Protein AF-A0A367LV40-F1 (afdb_monomer)

Secondary structure (DSSP, 8-state):
--S-S-HHHHHHHHIIIIIHHHHHH--TGGGHHHHHHHHHHTT--HHHHHHHHHHHHHH--HHHHHHHHHHHHHHHHHTT----HHHHHHHHHHHHHHHTT-

Solvent-accessible surface area (backbone atoms only — not comparable to full-atom values): 5819 Å² total; per-residue (Å²): 134,78,99,81,62,72,62,65,62,55,51,52,52,47,43,61,58,45,44,48,49,29,64,79,65,73,29,59,72,78,33,42,67,55,47,53,54,50,40,56,74,69,68,52,60,62,85,55,52,71,52,49,48,62,53,42,52,49,42,65,33,62,70,52,15,50,49,52,38,52,52,50,52,54,52,39,52,75,70,70,50,87,77,53,71,69,59,55,52,51,46,44,52,51,30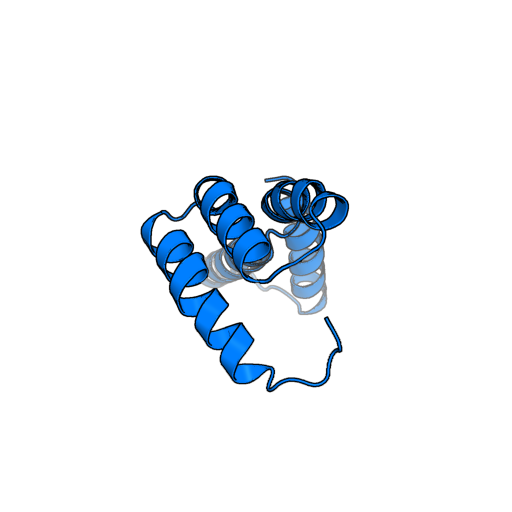,42,61,56,22,35,78,107

Nearest PDB structures (foldseek):
  3v8g-assembly2_F  TM=9.118E-01  e=3.446E-03  Pyrococcus horikoshii OT3
  3v8g-assembly1_C  TM=9.113E-01  e=1.125E-02  Pyrococcus horikoshii OT3
  6x13-assembly1_A  TM=8.973E-01  e=1.669E-02  Pyrococcus horikoshii
  7ugd-assembly1_A  TM=9.124E-01  e=2.340E-02  Pyrococcus horikoshii
  2nwx-assembly1_C  TM=9.082E-01  e=2.340E-02  Pyrococcus horikoshii

Foldseek 3Di:
DPPPDDVVVVVVVCCVQQVVQCVVVVALVSSLVSQLVVCVVVVHDCVPSVPCSVLCSQQVQPVQLCVQLVVVVVVCVVVVHDDDPVNSVVSSVVSNRVSRHD

Sequence (102 aa):
LKIGRYPFALVLTCLRESGMTAFFTRSSAANIPVNLQLCERLGLHEDTYSVSIPLGATINMAGAAITITVLTLAAVHTLGIAVDVPTAILLSVVASICACGA

Mean predicted aligned error: 6.43 Å

pLDDT: mean 85.61, std 9.37, range [40.84, 94.31]

InterPro domains:
  IPR001991 Sodium:dicarboxylate symporter [PF00375] (12-102)
  IPR001991 Sodium:dicarboxylate symporter [PTHR42865] (3-101)
  IPR036458 Sodium:dicarboxylate symporter superfamily [G3DSA:1.10.3860.10] (1-102)
  IPR036458 Sodium:dicarboxylate symporter superfamily [SSF118215] (5-102)

Structure (mmCIF, N/CA/C/O backbone):
data_AF-A0A367LV40-F1
#
_entry.id   AF-A0A367LV40-F1
#
loop_
_atom_site.group_PDB
_atom_site.id
_atom_site.type_symbol
_atom_site.label_atom_id
_atom_site.label_alt_id
_atom_site.label_comp_id
_atom_site.label_asym_id
_atom_site.label_entity_id
_atom_site.label_seq_id
_atom_site.pdbx_PDB_ins_code
_atom_site.Cartn_x
_atom_site.Cartn_y
_atom_site.Cartn_z
_atom_site.occupancy
_atom_site.B_iso_or_equiv
_atom_site.auth_seq_id
_atom_site.auth_comp_id
_atom_site.auth_asym_id
_atom_site.auth_atom_id
_atom_site.pdbx_PDB_model_num
ATOM 1 N N . LE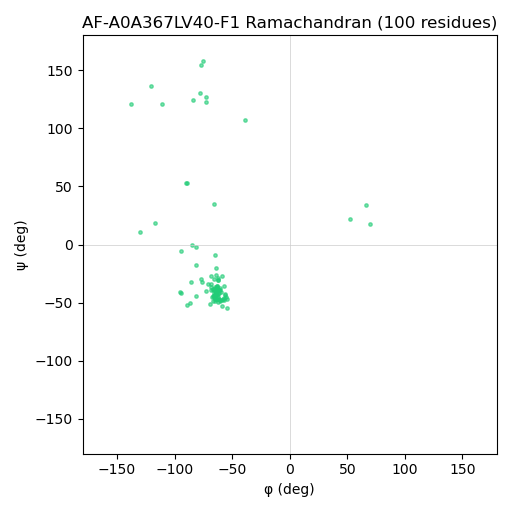U A 1 1 ? -12.222 -12.927 19.084 1.00 48.34 1 LEU A N 1
ATOM 2 C CA . LEU A 1 1 ? -12.688 -13.392 17.757 1.00 48.34 1 LEU A CA 1
ATOM 3 C C . LEU A 1 1 ? -12.054 -14.746 17.434 1.00 48.34 1 LEU A C 1
ATOM 5 O O . LEU A 1 1 ? -10.841 -14.816 17.312 1.00 48.34 1 LEU A O 1
ATOM 9 N N . LYS A 1 2 ? -12.841 -15.825 17.322 1.00 40.84 2 LYS A N 1
ATOM 10 C CA . LYS A 1 2 ? -12.372 -17.074 16.696 1.00 40.84 2 LYS A CA 1
ATOM 11 C C . LYS A 1 2 ? -12.407 -16.874 15.180 1.00 40.84 2 LYS A C 1
ATOM 13 O O . LYS A 1 2 ? -13.437 -16.453 14.660 1.00 40.84 2 LYS A O 1
ATOM 18 N N . ILE A 1 3 ? -11.318 -17.204 14.493 1.00 51.41 3 ILE A N 1
ATOM 19 C CA . ILE A 1 3 ? -11.098 -17.158 13.030 1.00 51.41 3 ILE A CA 1
ATOM 20 C C . ILE A 1 3 ? -11.997 -18.181 12.271 1.00 51.41 3 ILE A C 1
ATOM 22 O O . ILE A 1 3 ? -11.624 -18.770 11.271 1.00 51.41 3 ILE A O 1
ATOM 26 N N . GLY A 1 4 ? -13.222 -18.427 12.748 1.00 54.69 4 GLY A N 1
ATOM 27 C CA . GLY A 1 4 ? -14.125 -19.483 12.267 1.00 54.69 4 GLY A CA 1
ATOM 28 C C . GLY A 1 4 ? -15.436 -18.984 11.656 1.00 54.69 4 GLY A C 1
ATOM 29 O O . GLY A 1 4 ? -16.399 -19.742 11.610 1.00 54.69 4 GLY A O 1
ATOM 30 N N . ARG A 1 5 ? -15.528 -17.711 11.251 1.00 60.28 5 ARG A N 1
ATOM 31 C CA . ARG A 1 5 ? -16.765 -17.103 10.729 1.00 60.28 5 ARG A CA 1
ATOM 32 C C . ARG A 1 5 ? -16.527 -16.591 9.310 1.00 60.28 5 ARG A C 1
ATOM 34 O O . ARG A 1 5 ? -15.473 -16.023 9.047 1.00 60.28 5 ARG A O 1
ATOM 41 N N . TYR A 1 6 ? -17.489 -16.843 8.418 1.00 69.62 6 TYR A N 1
ATOM 42 C CA . TYR A 1 6 ? -17.413 -16.623 6.968 1.00 69.62 6 TYR A CA 1
ATOM 43 C C . TYR A 1 6 ? -16.659 -15.331 6.582 1.00 69.62 6 TYR A C 1
ATOM 45 O O . TYR A 1 6 ? -17.215 -14.240 6.742 1.00 69.62 6 TYR A O 1
ATOM 53 N N . PRO A 1 7 ? -15.425 -15.431 6.047 1.00 76.31 7 PRO A N 1
ATOM 54 C CA . PRO A 1 7 ? -14.558 -14.271 5.817 1.00 76.31 7 PRO A CA 1
ATOM 55 C C . PRO A 1 7 ? -15.164 -13.282 4.816 1.00 76.31 7 PRO A C 1
ATOM 57 O O . PRO A 1 7 ? -14.997 -12.075 4.953 1.00 76.31 7 PRO A O 1
ATOM 60 N N . PHE A 1 8 ? -15.951 -13.777 3.861 1.00 81.44 8 PHE A N 1
ATOM 61 C CA . PHE A 1 8 ? -16.595 -12.960 2.836 1.00 81.44 8 PHE A CA 1
ATOM 62 C C . PHE A 1 8 ? -17.572 -11.922 3.402 1.00 81.44 8 PHE A C 1
ATOM 64 O O . PHE A 1 8 ? -17.583 -10.788 2.934 1.00 81.44 8 PHE A O 1
ATOM 71 N N . ALA A 1 9 ? -18.350 -12.265 4.435 1.00 80.50 9 ALA A N 1
ATOM 72 C CA . ALA A 1 9 ? -19.298 -11.329 5.046 1.00 80.50 9 ALA A CA 1
ATOM 73 C C . ALA A 1 9 ? -18.579 -10.186 5.783 1.00 80.50 9 ALA A C 1
ATOM 75 O O . ALA A 1 9 ? -19.017 -9.034 5.737 1.00 80.50 9 ALA A O 1
ATOM 76 N N . LEU A 1 10 ? -17.446 -10.496 6.423 1.00 83.38 10 LEU A N 1
ATOM 77 C CA . LEU A 1 10 ? -16.603 -9.501 7.081 1.00 83.38 10 LEU A CA 1
ATOM 78 C C . LEU A 1 10 ? -15.971 -8.563 6.048 1.00 83.38 10 LEU A C 1
ATOM 80 O O . LEU A 1 10 ? -16.090 -7.348 6.173 1.00 83.38 10 LEU A O 1
ATOM 84 N N . VAL A 1 11 ? -15.375 -9.129 4.994 1.00 84.56 11 VAL A N 1
ATOM 85 C CA . VAL A 1 11 ? -14.751 -8.364 3.907 1.00 84.56 11 VAL A CA 1
ATOM 86 C C . VAL A 1 11 ? -15.759 -7.420 3.255 1.00 84.56 11 VAL A C 1
ATOM 88 O O . VAL A 1 11 ? -15.457 -6.241 3.119 1.00 84.56 11 VAL A O 1
ATOM 91 N N . LEU A 1 12 ? -16.965 -7.894 2.926 1.00 84.81 12 LEU A N 1
ATOM 92 C CA . LEU A 1 12 ? -18.041 -7.068 2.358 1.00 84.81 12 LEU A CA 1
ATOM 93 C C . LEU A 1 12 ? -18.458 -5.918 3.282 1.00 84.81 12 LEU A C 1
ATOM 95 O O . LEU A 1 12 ? -18.673 -4.804 2.808 1.00 84.81 12 LEU A O 1
ATOM 99 N N . THR A 1 13 ? -18.551 -6.168 4.589 1.00 85.06 13 THR A N 1
ATOM 100 C CA . THR A 1 13 ? -18.899 -5.129 5.572 1.00 85.06 13 THR A CA 1
ATOM 101 C C . THR A 1 13 ? -17.810 -4.057 5.638 1.00 85.06 13 THR A C 1
ATOM 103 O O . THR A 1 13 ? -18.112 -2.867 5.548 1.00 85.06 13 THR A O 1
ATOM 106 N N . CYS A 1 14 ? -16.540 -4.470 5.703 1.00 85.50 14 CYS A N 1
ATOM 107 C CA . CYS A 1 14 ? -15.404 -3.550 5.689 1.00 85.50 14 CYS A CA 1
ATOM 108 C C . CYS A 1 14 ? -15.324 -2.755 4.377 1.00 85.50 14 CYS A C 1
ATOM 110 O O . CYS A 1 14 ? -15.129 -1.542 4.403 1.00 85.50 14 CYS A O 1
ATOM 112 N N . LEU A 1 15 ? -15.529 -3.405 3.229 1.00 84.75 15 LEU A N 1
ATOM 113 C CA . LEU A 1 15 ? -15.539 -2.750 1.917 1.00 84.75 15 LEU A CA 1
ATOM 114 C C . LEU A 1 15 ? -16.654 -1.710 1.801 1.00 84.75 15 LEU A C 1
ATOM 116 O O . LEU A 1 15 ? -16.427 -0.618 1.284 1.00 84.75 15 LEU A O 1
ATOM 120 N N . ARG A 1 16 ? -17.854 -2.034 2.289 1.00 85.88 16 ARG A N 1
ATOM 121 C CA . ARG A 1 16 ? -19.005 -1.134 2.213 1.00 85.88 16 ARG A CA 1
ATOM 122 C C . ARG A 1 16 ? -18.809 0.120 3.060 1.00 85.88 16 ARG A C 1
ATOM 124 O O . ARG A 1 16 ? -19.144 1.202 2.602 1.00 85.88 16 ARG A O 1
ATOM 131 N N . GLU A 1 17 ? -18.307 -0.005 4.282 1.00 85.06 17 GLU A N 1
ATOM 132 C CA . GLU A 1 17 ? -18.226 1.149 5.187 1.00 85.06 17 GLU A CA 1
ATOM 133 C C . GLU A 1 17 ? -16.917 1.924 5.047 1.00 85.06 17 GLU A C 1
ATOM 135 O O . GLU A 1 17 ? -16.919 3.132 4.813 1.00 85.06 17 GLU A O 1
ATOM 140 N N . SER A 1 18 ? -15.795 1.216 5.136 1.00 86.38 18 SER A N 1
ATOM 141 C CA . SER A 1 18 ? -14.462 1.808 5.048 1.00 86.38 18 SER A CA 1
ATOM 142 C C . SER A 1 18 ? -14.054 2.042 3.593 1.00 86.38 18 SER A C 1
ATOM 144 O O . SER A 1 18 ? -13.583 3.120 3.239 1.00 86.38 18 SER A O 1
ATOM 146 N N . GLY A 1 19 ? -14.297 1.065 2.712 1.00 84.94 19 GLY A N 1
ATOM 147 C CA . GLY A 1 19 ? -13.901 1.152 1.303 1.00 84.94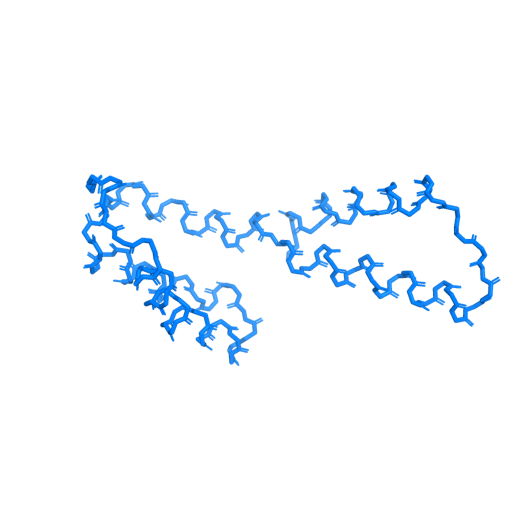 19 GLY A CA 1
ATOM 148 C C . GLY A 1 19 ? -14.641 2.241 0.523 1.00 84.94 19 GLY A C 1
ATOM 149 O O . GLY A 1 19 ? -14.004 3.010 -0.195 1.00 84.94 19 GLY A O 1
ATOM 150 N N . MET A 1 20 ? -15.963 2.367 0.692 1.00 87.50 20 MET A N 1
ATOM 151 C CA . MET A 1 20 ? -16.718 3.453 0.049 1.00 87.50 20 MET A CA 1
ATOM 152 C C . MET A 1 20 ? -16.251 4.828 0.534 1.00 87.50 20 MET A C 1
ATOM 154 O O . MET A 1 20 ? -16.025 5.722 -0.281 1.00 87.50 20 MET A O 1
ATOM 158 N N . THR A 1 21 ? -16.064 4.998 1.844 1.00 85.19 21 THR A N 1
ATOM 159 C CA . THR A 1 21 ? -15.631 6.283 2.406 1.00 85.19 21 THR A CA 1
ATOM 160 C C . THR A 1 21 ? -14.224 6.652 1.939 1.00 85.19 21 THR A C 1
ATOM 162 O O . THR A 1 21 ? -14.005 7.779 1.492 1.00 85.19 21 THR A O 1
ATOM 165 N N . ALA A 1 22 ? -13.283 5.704 1.938 1.00 85.38 22 ALA A N 1
ATOM 166 C CA . ALA A 1 22 ? -11.936 5.914 1.407 1.00 85.38 22 ALA A CA 1
ATOM 167 C C . ALA A 1 22 ? -11.941 6.287 -0.085 1.00 85.38 22 ALA A C 1
ATOM 169 O O . ALA A 1 22 ? -11.181 7.157 -0.510 1.00 85.38 22 ALA A O 1
ATOM 170 N N . PHE A 1 23 ? -12.821 5.671 -0.880 1.00 85.81 23 PHE A N 1
ATOM 171 C CA . PHE A 1 23 ? -12.926 5.946 -2.312 1.00 85.81 23 PHE A CA 1
ATOM 172 C C . PHE A 1 23 ? -13.386 7.380 -2.597 1.00 85.81 23 PHE A C 1
ATOM 174 O O . PHE A 1 23 ? -12.775 8.077 -3.408 1.00 85.81 23 PHE A O 1
ATOM 181 N N . PHE A 1 24 ? -14.435 7.843 -1.911 1.00 87.06 24 PHE A N 1
ATOM 182 C CA . PHE A 1 24 ? -14.973 9.189 -2.128 1.00 87.06 24 PHE A CA 1
ATOM 183 C C . PHE A 1 24 ? -14.122 10.288 -1.492 1.00 87.06 24 PHE A C 1
ATOM 185 O O . PHE A 1 24 ? -14.032 11.382 -2.045 1.00 87.06 24 PHE A O 1
ATOM 192 N N . THR A 1 25 ? -13.471 10.012 -0.361 1.00 85.94 25 THR A N 1
ATOM 193 C CA . THR A 1 25 ? -12.602 10.997 0.303 1.00 85.94 25 THR A CA 1
ATOM 194 C C . THR A 1 25 ? -11.204 11.072 -0.309 1.00 85.94 25 THR A C 1
ATOM 196 O O . THR A 1 25 ? -10.505 12.057 -0.079 1.00 85.94 25 THR A O 1
ATOM 199 N N . ARG A 1 26 ? -10.778 10.055 -1.080 1.00 81.12 26 ARG A N 1
ATOM 200 C CA . ARG A 1 26 ? -9.412 9.914 -1.629 1.00 81.12 26 ARG A CA 1
ATOM 201 C C . ARG A 1 26 ? -8.301 10.029 -0.577 1.00 81.12 26 ARG A C 1
ATOM 203 O O . ARG A 1 26 ? -7.163 10.338 -0.919 1.00 81.12 26 ARG A O 1
ATOM 210 N N . SER A 1 27 ? -8.606 9.786 0.696 1.00 80.56 27 SER A N 1
ATOM 211 C CA . SER A 1 27 ? -7.653 9.975 1.787 1.00 80.56 27 SER A CA 1
ATOM 212 C C . SER A 1 27 ? -7.724 8.833 2.792 1.00 80.56 27 SER A C 1
ATOM 214 O O . S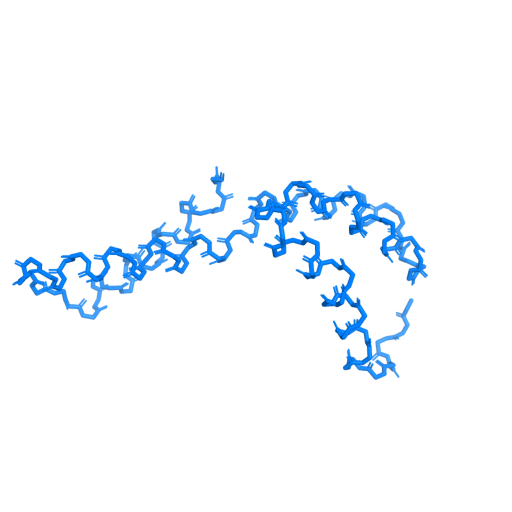ER A 1 27 ? -8.752 8.605 3.430 1.00 80.56 27 SER A O 1
ATOM 216 N N . SER A 1 28 ? -6.595 8.142 2.975 1.00 81.81 28 SER A N 1
ATOM 217 C CA . SER A 1 28 ? -6.432 7.112 4.009 1.00 81.81 28 SER A CA 1
ATOM 218 C C . SER A 1 28 ? -6.563 7.701 5.417 1.00 81.81 28 SER A C 1
ATOM 220 O O . SER A 1 28 ? -7.156 7.072 6.292 1.00 81.81 28 SER A O 1
ATOM 222 N N . ALA A 1 29 ? -6.088 8.937 5.622 1.00 81.00 29 ALA A N 1
ATOM 223 C CA . ALA A 1 29 ? -6.174 9.643 6.900 1.00 81.00 29 ALA A CA 1
ATOM 224 C C . ALA A 1 29 ? -7.621 10.023 7.261 1.00 81.00 29 ALA A C 1
ATOM 226 O O . ALA A 1 29 ? -8.032 9.868 8.410 1.00 81.00 29 ALA A O 1
ATOM 227 N N . ALA A 1 30 ? -8.426 10.436 6.274 1.00 83.56 30 ALA A N 1
ATOM 228 C CA . ALA A 1 30 ? -9.851 10.721 6.478 1.00 83.56 30 ALA A CA 1
ATOM 229 C C . ALA A 1 30 ? -10.659 9.472 6.880 1.00 83.56 30 ALA A C 1
ATOM 231 O O . ALA A 1 30 ? -11.736 9.583 7.462 1.00 83.56 30 ALA A O 1
ATOM 232 N N . ASN A 1 31 ? -10.124 8.282 6.601 1.00 85.56 31 ASN A N 1
ATOM 233 C CA . ASN A 1 31 ? -10.761 7.002 6.876 1.00 85.56 31 ASN A CA 1
ATOM 234 C C . ASN A 1 31 ? -10.346 6.379 8.229 1.00 85.56 31 ASN A C 1
ATOM 236 O O . ASN A 1 31 ? -10.913 5.366 8.638 1.00 85.56 31 ASN A O 1
ATOM 240 N N . ILE A 1 32 ? -9.391 6.982 8.954 1.00 89.25 32 ILE A N 1
ATOM 241 C CA . ILE A 1 32 ? -8.991 6.566 10.312 1.00 89.25 32 ILE A CA 1
ATOM 242 C C . ILE A 1 32 ? -10.193 6.510 11.275 1.00 89.25 32 ILE A C 1
ATOM 244 O O . ILE A 1 32 ? -10.423 5.439 11.838 1.00 89.25 32 ILE A O 1
ATOM 248 N N . PRO A 1 33 ? -11.001 7.577 11.460 1.00 87.75 33 PRO A N 1
ATOM 249 C CA . PRO A 1 33 ? -12.112 7.542 12.417 1.00 87.75 33 PRO A CA 1
ATOM 250 C C . PRO A 1 33 ? -13.182 6.505 12.051 1.00 87.75 33 PRO A C 1
ATOM 252 O O . PRO A 1 33 ? -13.725 5.845 12.933 1.0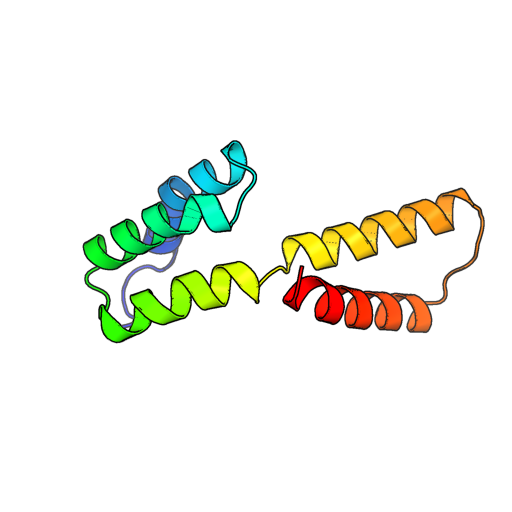0 87.75 33 PRO A O 1
ATOM 255 N N . VAL A 1 34 ? -13.440 6.307 10.755 1.00 89.50 34 VAL A N 1
ATOM 256 C CA . VAL A 1 34 ? -14.392 5.302 10.254 1.00 89.50 34 VAL A CA 1
ATOM 257 C C . VAL A 1 34 ? -13.905 3.888 10.570 1.00 89.50 34 VAL A C 1
ATOM 259 O O . VAL A 1 34 ? -14.678 3.055 11.041 1.00 89.50 34 VAL A O 1
ATOM 262 N N . ASN A 1 35 ? -12.611 3.621 10.376 1.00 88.81 35 ASN A N 1
ATOM 263 C CA . ASN A 1 35 ? -12.013 2.332 10.716 1.00 88.81 35 ASN A CA 1
ATOM 264 C C . ASN A 1 35 ? -12.003 2.063 12.226 1.00 88.81 35 ASN A C 1
ATOM 266 O O . ASN A 1 35 ? -12.282 0.937 12.627 1.00 88.81 35 ASN A O 1
ATOM 270 N N . LEU A 1 36 ? -11.733 3.072 13.060 1.00 91.06 36 LEU A N 1
ATOM 271 C CA . LEU A 1 36 ? -11.772 2.925 14.520 1.00 91.06 36 LEU A CA 1
ATOM 272 C C . LEU A 1 36 ? -13.182 2.544 15.008 1.00 91.06 36 LEU A C 1
ATOM 274 O O . LEU A 1 36 ? -13.327 1.568 15.742 1.00 91.06 36 LEU A O 1
ATOM 278 N N . GLN A 1 37 ? -14.223 3.232 14.523 1.00 89.69 37 GLN A N 1
ATOM 279 C CA . GLN A 1 37 ? -15.625 2.918 14.850 1.00 89.69 37 GLN A CA 1
ATOM 280 C C . GLN A 1 37 ? -16.053 1.531 14.343 1.00 89.69 37 GLN A C 1
ATOM 282 O O . GLN A 1 37 ? -16.808 0.813 15.005 1.00 89.69 37 GLN A O 1
ATOM 287 N N . LEU A 1 38 ? -15.571 1.125 13.164 1.00 88.50 38 LEU A N 1
ATOM 288 C CA . LEU A 1 38 ? -15.824 -0.211 12.629 1.00 88.50 38 LEU A CA 1
ATOM 289 C C . LEU A 1 38 ? -15.159 -1.290 13.496 1.00 88.50 38 LEU A C 1
ATOM 291 O O . LEU A 1 38 ? -15.781 -2.315 13.779 1.00 88.50 38 LEU A O 1
ATOM 295 N N . CYS A 1 39 ? -13.924 -1.064 13.949 1.00 87.69 39 CYS A N 1
ATOM 296 C CA . CYS A 1 39 ? -13.218 -1.984 14.837 1.00 87.69 39 CYS A CA 1
ATOM 297 C C . CYS A 1 39 ? -13.907 -2.133 16.202 1.00 87.69 39 CYS A C 1
ATOM 299 O O . CYS A 1 39 ? -14.035 -3.261 16.690 1.00 87.69 39 CYS A O 1
ATOM 301 N N . GLU A 1 40 ? -14.407 -1.033 16.767 1.00 88.62 40 GLU A N 1
ATOM 302 C CA . GLU A 1 40 ? -15.193 -1.019 18.006 1.00 88.62 40 GLU A CA 1
ATOM 303 C C . GLU A 1 40 ? -16.477 -1.855 17.858 1.00 88.62 40 GLU A C 1
ATOM 305 O O . GLU A 1 40 ? -16.731 -2.775 18.639 1.00 88.62 40 GLU A O 1
ATOM 310 N N . ARG A 1 41 ? -17.238 -1.644 16.775 1.00 87.38 41 ARG A N 1
ATOM 311 C CA . ARG A 1 41 ? -18.445 -2.433 16.463 1.00 87.38 41 ARG A CA 1
ATOM 312 C C . ARG A 1 41 ? -18.184 -3.919 16.236 1.00 87.38 41 ARG A C 1
ATOM 314 O O . ARG A 1 41 ? -19.074 -4.741 16.455 1.00 87.38 41 ARG A O 1
ATOM 321 N N . LEU A 1 42 ? -16.994 -4.271 15.756 1.00 85.81 42 LEU A N 1
ATOM 322 C CA . LEU A 1 42 ? -16.573 -5.658 15.557 1.00 85.81 42 LEU A CA 1
ATOM 323 C C . LEU A 1 42 ? -16.071 -6.318 16.855 1.00 85.81 42 LEU A C 1
ATOM 325 O O . LEU A 1 42 ? -15.752 -7.511 16.836 1.00 85.81 42 LEU A O 1
ATOM 329 N N . GLY A 1 43 ? -16.024 -5.582 17.972 1.00 84.88 43 GLY A N 1
ATOM 330 C CA . GLY A 1 43 ? -15.572 -6.084 19.271 1.00 84.88 43 GLY A CA 1
ATOM 331 C C . GLY A 1 43 ? -14.086 -6.443 19.281 1.00 84.88 43 GLY A C 1
ATOM 332 O O . GLY A 1 43 ? -13.692 -7.435 19.904 1.00 84.88 43 GLY A O 1
ATOM 333 N N . LEU A 1 44 ? -13.271 -5.703 18.523 1.00 86.31 44 LEU A N 1
ATOM 334 C CA . LEU A 1 44 ? -11.815 -5.847 18.530 1.00 86.31 44 LEU A CA 1
ATOM 335 C C . LEU A 1 44 ? -11.219 -5.213 19.793 1.00 86.31 44 LEU A C 1
ATOM 337 O O . LEU A 1 44 ? -11.835 -4.371 20.434 1.00 86.31 44 LEU A O 1
ATOM 341 N N . HIS A 1 45 ? -10.013 -5.639 20.163 1.00 87.50 45 HIS A N 1
ATOM 342 C CA . HIS A 1 45 ? -9.329 -5.107 21.340 1.00 87.50 45 HIS A CA 1
ATOM 343 C C . HIS A 1 45 ? -8.834 -3.683 21.063 1.00 87.50 45 HIS A C 1
ATOM 345 O O . HIS A 1 45 ? -8.066 -3.482 20.116 1.00 87.50 45 HIS A O 1
ATOM 351 N N . GLU A 1 46 ? -9.262 -2.722 21.883 1.00 88.25 46 GLU A N 1
ATOM 352 C CA . GLU A 1 46 ? -8.954 -1.296 21.716 1.00 88.25 46 GLU A CA 1
ATOM 353 C C . GLU A 1 46 ? -7.456 -1.021 21.664 1.00 88.25 46 GLU A C 1
ATOM 355 O O . GLU A 1 46 ? -6.989 -0.348 20.744 1.00 88.25 46 GLU A O 1
ATOM 360 N N . ASP A 1 47 ? -6.682 -1.661 22.537 1.00 88.62 47 ASP A N 1
ATOM 361 C CA . ASP A 1 47 ? -5.222 -1.523 22.577 1.00 88.62 47 ASP A CA 1
ATOM 362 C C . ASP A 1 47 ? -4.541 -1.928 21.262 1.00 88.62 47 ASP A C 1
ATOM 364 O O . ASP A 1 47 ? -3.466 -1.438 20.923 1.00 88.62 47 ASP A O 1
ATOM 368 N N . THR A 1 48 ? -5.157 -2.828 20.489 1.00 88.06 48 THR A N 1
ATOM 369 C CA . THR A 1 48 ? -4.587 -3.296 19.220 1.00 88.06 48 THR A CA 1
ATOM 370 C C . THR A 1 48 ? -4.967 -2.381 18.062 1.00 88.06 48 THR A C 1
ATOM 372 O O . THR A 1 48 ? -4.095 -1.975 17.289 1.00 88.06 48 THR A O 1
ATOM 375 N N . TYR A 1 49 ? -6.257 -2.059 17.900 1.00 88.62 49 TYR A N 1
ATOM 376 C CA . TYR A 1 49 ? -6.704 -1.296 16.730 1.00 88.62 49 TYR A CA 1
ATOM 377 C C . TYR A 1 49 ? -6.391 0.201 16.840 1.00 88.62 49 TYR A C 1
ATOM 379 O O . TYR A 1 49 ? -6.144 0.831 15.812 1.00 88.62 49 TYR A O 1
ATOM 387 N N . SER A 1 50 ? -6.349 0.763 18.052 1.00 88.00 50 SER A N 1
ATOM 388 C CA . SER A 1 50 ? -6.044 2.184 18.280 1.00 88.00 50 SER A CA 1
ATOM 389 C C . SER A 1 50 ? -4.641 2.568 17.806 1.00 88.00 50 SER A C 1
ATOM 391 O O . SER A 1 50 ? -4.442 3.683 17.331 1.00 88.00 50 SER A O 1
ATOM 393 N N . VAL A 1 51 ? -3.689 1.630 17.858 1.00 88.94 51 VAL A N 1
ATOM 394 C CA . VAL A 1 51 ? -2.313 1.820 17.372 1.00 88.94 51 VAL A CA 1
ATOM 395 C C . VAL A 1 51 ? -2.150 1.316 15.937 1.00 88.94 51 VAL A C 1
ATOM 397 O O . VAL A 1 51 ? -1.527 1.983 15.111 1.00 88.94 51 VAL A O 1
ATOM 400 N N . SER A 1 52 ? -2.733 0.160 15.602 1.00 89.44 52 SER A N 1
ATOM 401 C CA . SER A 1 52 ? -2.525 -0.470 14.289 1.00 89.44 52 SER A CA 1
ATOM 402 C C . SER A 1 52 ? -3.202 0.282 13.140 1.00 89.44 52 SER A C 1
ATOM 404 O O . SER A 1 52 ? -2.658 0.306 12.039 1.00 89.44 52 SER A O 1
ATOM 406 N N . ILE A 1 53 ? -4.371 0.900 13.363 1.00 90.50 53 ILE A N 1
ATOM 407 C CA . ILE A 1 53 ? -5.101 1.622 12.307 1.00 90.50 53 ILE A CA 1
ATOM 408 C C . ILE A 1 53 ? -4.362 2.907 11.887 1.00 90.50 53 ILE A C 1
ATOM 410 O O . ILE A 1 53 ? -4.114 3.053 10.688 1.00 90.50 53 ILE A O 1
ATOM 414 N N . PRO A 1 54 ? -3.955 3.818 12.798 1.00 87.50 54 PRO A N 1
ATOM 415 C CA . PRO A 1 54 ? -3.198 5.011 12.410 1.00 87.50 54 PRO A CA 1
ATOM 416 C C . PRO A 1 54 ? -1.829 4.678 11.815 1.00 87.50 54 PRO A C 1
ATOM 418 O O . PRO A 1 54 ? -1.448 5.261 10.804 1.00 87.50 54 PRO A O 1
ATOM 421 N N . LEU A 1 55 ? -1.117 3.707 12.398 1.00 87.69 55 LEU A N 1
ATOM 422 C CA . LEU A 1 55 ? 0.182 3.254 11.895 1.00 87.69 55 LEU A CA 1
ATOM 423 C C . LEU A 1 55 ? 0.062 2.619 10.500 1.00 87.69 55 LEU A C 1
ATOM 425 O O . LEU A 1 55 ? 0.885 2.856 9.620 1.00 87.69 55 LEU A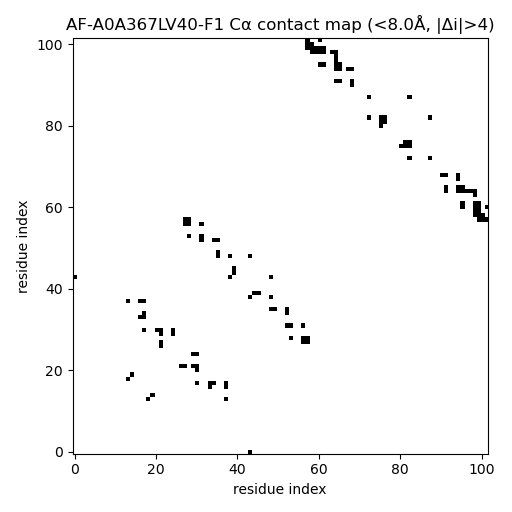 O 1
ATOM 429 N N . GLY A 1 56 ? -0.986 1.824 10.276 1.00 85.56 56 GLY A N 1
ATOM 430 C CA . GLY A 1 56 ? -1.268 1.227 8.975 1.00 85.56 56 GLY A CA 1
ATOM 431 C C . GLY A 1 56 ? -1.684 2.260 7.928 1.00 85.56 56 GLY A C 1
ATOM 432 O O . GLY A 1 56 ? -1.322 2.114 6.764 1.00 85.56 56 GLY A O 1
ATOM 433 N N . ALA A 1 57 ? -2.400 3.316 8.324 1.00 85.38 57 ALA A N 1
ATOM 434 C CA . ALA A 1 57 ? -2.834 4.372 7.412 1.00 85.38 57 ALA A CA 1
ATOM 435 C C . ALA A 1 57 ? -1.666 5.167 6.801 1.00 85.38 57 ALA A C 1
ATOM 437 O O . ALA A 1 57 ? -1.830 5.692 5.701 1.00 85.38 57 ALA A O 1
ATOM 438 N N . THR A 1 58 ? -0.518 5.237 7.481 1.00 83.62 58 THR A N 1
ATOM 439 C CA . THR A 1 58 ? 0.691 5.919 6.992 1.00 83.62 58 THR A CA 1
ATOM 440 C C . THR A 1 58 ? 1.667 4.971 6.298 1.00 83.62 58 THR A C 1
ATOM 442 O O . THR A 1 58 ? 2.215 5.316 5.261 1.00 83.62 58 THR A O 1
ATOM 445 N N . ILE A 1 59 ? 1.873 3.760 6.826 1.00 85.00 59 ILE A N 1
ATOM 446 C CA . ILE A 1 59 ? 2.910 2.849 6.311 1.00 85.00 59 ILE A CA 1
ATOM 447 C C . ILE A 1 59 ? 2.415 1.999 5.130 1.00 85.00 59 ILE A C 1
ATOM 449 O O . ILE A 1 59 ? 3.189 1.660 4.237 1.00 85.00 59 ILE A O 1
ATOM 453 N N . ASN A 1 60 ? 1.132 1.624 5.086 1.00 83.94 60 ASN A N 1
ATOM 454 C CA . ASN A 1 60 ? 0.627 0.638 4.122 1.00 83.94 60 ASN A CA 1
ATOM 455 C C . ASN A 1 60 ? 0.142 1.262 2.797 1.00 83.94 60 ASN A C 1
ATOM 457 O O . ASN A 1 60 ? -0.980 1.002 2.347 1.00 83.94 60 ASN A O 1
ATOM 461 N N . MET A 1 61 ? 0.970 2.069 2.127 1.00 87.94 61 MET A N 1
ATOM 462 C CA . MET A 1 61 ? 0.553 2.764 0.901 1.00 87.94 61 MET A CA 1
ATOM 463 C C . MET A 1 61 ? 0.789 1.969 -0.399 1.00 87.94 61 MET A C 1
ATOM 465 O O . MET A 1 61 ? 1.342 2.468 -1.381 1.00 87.94 61 MET A O 1
ATOM 469 N N . ALA A 1 62 ? 0.287 0.730 -0.458 1.00 86.25 62 ALA A N 1
ATOM 470 C CA . ALA A 1 62 ? 0.389 -0.124 -1.650 1.00 86.25 62 ALA A CA 1
ATOM 471 C C . ALA A 1 62 ? -0.229 0.518 -2.912 1.00 86.25 62 ALA A C 1
ATOM 473 O O . ALA A 1 62 ? 0.299 0.378 -4.016 1.00 86.25 62 ALA A O 1
ATOM 474 N N . GLY A 1 63 ? -1.324 1.271 -2.755 1.00 85.62 63 GLY A N 1
ATOM 475 C CA . GLY A 1 63 ? -1.970 1.975 -3.866 1.00 85.62 63 GLY A CA 1
ATOM 476 C C . GLY A 1 63 ? -1.066 3.024 -4.524 1.00 85.62 63 GLY A C 1
ATOM 477 O O . GLY A 1 63 ? -1.033 3.127 -5.753 1.00 85.62 63 GLY A O 1
ATOM 478 N N . ALA A 1 64 ? -0.282 3.762 -3.734 1.00 87.31 64 ALA A N 1
ATOM 479 C CA . ALA A 1 64 ? 0.661 4.734 -4.277 1.00 87.31 64 ALA A CA 1
ATOM 480 C C . ALA A 1 64 ? 1.867 4.057 -4.923 1.00 87.31 64 ALA A C 1
ATOM 482 O O . ALA A 1 64 ? 2.261 4.469 -6.010 1.00 87.31 64 ALA A O 1
ATOM 483 N N . ALA A 1 65 ? 2.396 2.983 -4.326 1.00 90.12 65 ALA A N 1
ATOM 484 C CA . ALA A 1 65 ? 3.487 2.207 -4.915 1.00 90.12 65 ALA A CA 1
ATOM 485 C C . ALA A 1 65 ? 3.143 1.723 -6.336 1.00 90.12 65 ALA A C 1
ATOM 487 O O . ALA A 1 65 ? 3.929 1.901 -7.271 1.00 90.12 65 ALA A O 1
ATOM 488 N N . ILE A 1 66 ? 1.935 1.171 -6.515 1.00 90.88 66 ILE A N 1
ATOM 489 C CA . ILE A 1 66 ? 1.435 0.731 -7.824 1.00 90.88 66 ILE A CA 1
ATOM 490 C C . ILE A 1 66 ? 1.285 1.927 -8.766 1.00 90.88 66 ILE A C 1
ATOM 492 O O . ILE A 1 66 ? 1.745 1.867 -9.902 1.00 90.88 66 ILE A O 1
ATOM 496 N N . THR A 1 67 ? 0.684 3.022 -8.296 1.00 91.50 67 THR A N 1
ATOM 497 C CA . THR A 1 67 ? 0.456 4.219 -9.118 1.00 91.50 67 THR A CA 1
ATOM 498 C C . THR A 1 67 ? 1.770 4.811 -9.624 1.00 91.50 67 THR A C 1
ATOM 500 O O . THR A 1 67 ? 1.904 5.048 -10.821 1.00 91.50 67 THR A O 1
ATOM 503 N N . ILE A 1 68 ? 2.759 4.989 -8.746 1.00 91.81 68 ILE A N 1
ATOM 504 C CA . ILE A 1 68 ? 4.090 5.493 -9.103 1.00 91.81 68 ILE A CA 1
ATOM 505 C C . ILE A 1 68 ? 4.730 4.564 -10.135 1.00 91.81 68 ILE A C 1
ATOM 507 O O . ILE A 1 68 ? 5.095 5.015 -11.216 1.00 91.81 68 ILE A O 1
ATOM 511 N N . THR A 1 69 ? 4.791 3.261 -9.850 1.00 93.00 69 THR A N 1
ATOM 512 C CA . THR A 1 69 ? 5.433 2.283 -10.744 1.00 93.00 69 THR A CA 1
ATOM 513 C C . THR A 1 69 ? 4.779 2.266 -12.128 1.00 93.00 69 THR A C 1
ATOM 515 O O . THR A 1 69 ? 5.470 2.339 -13.144 1.00 93.00 69 THR A O 1
ATOM 518 N N . VAL A 1 70 ? 3.445 2.205 -12.186 1.00 92.75 70 VAL A N 1
ATOM 519 C CA . VAL A 1 70 ? 2.690 2.127 -13.446 1.00 92.75 70 VAL A CA 1
ATOM 520 C C . VAL A 1 70 ? 2.815 3.419 -14.249 1.00 92.75 70 VAL A C 1
ATOM 522 O O . VAL A 1 70 ? 3.067 3.358 -15.452 1.00 92.75 70 VAL A O 1
ATOM 525 N N . LEU A 1 71 ? 2.684 4.585 -13.608 1.00 94.31 71 LEU A N 1
ATOM 526 C CA . LEU A 1 71 ? 2.817 5.870 -14.297 1.00 94.31 71 LEU A CA 1
ATOM 527 C C . LEU A 1 71 ? 4.247 6.102 -14.794 1.00 94.31 71 LEU A C 1
ATOM 529 O O . LEU A 1 71 ? 4.424 6.595 -15.908 1.00 94.31 71 LEU A O 1
ATOM 533 N N . THR A 1 72 ? 5.263 5.703 -14.024 1.00 92.75 72 THR A N 1
ATOM 534 C CA . THR A 1 72 ? 6.660 5.771 -14.464 1.00 92.75 72 THR A CA 1
ATOM 535 C C . THR A 1 72 ? 6.895 4.879 -15.681 1.00 92.75 72 THR A C 1
ATOM 537 O O . THR A 1 72 ? 7.414 5.363 -16.685 1.00 92.75 72 THR A O 1
ATOM 540 N N . LEU A 1 73 ? 6.465 3.614 -15.656 1.00 93.00 73 LEU A N 1
ATOM 541 C CA . LEU A 1 73 ? 6.619 2.719 -16.810 1.00 93.00 73 LEU A CA 1
ATOM 542 C C . LEU A 1 73 ? 5.861 3.232 -18.046 1.00 93.00 73 LEU A C 1
ATOM 544 O O . LEU A 1 73 ? 6.396 3.184 -19.153 1.00 93.00 73 LEU A O 1
ATOM 548 N N . ALA A 1 74 ? 4.658 3.783 -17.867 1.00 93.44 74 ALA A N 1
ATOM 549 C CA . ALA A 1 74 ? 3.880 4.373 -18.956 1.00 93.44 74 ALA A CA 1
ATOM 550 C C . ALA A 1 74 ? 4.571 5.601 -19.581 1.00 93.44 74 ALA A C 1
ATOM 552 O O . ALA A 1 74 ? 4.597 5.746 -20.808 1.00 93.44 74 ALA A O 1
ATOM 553 N N . ALA A 1 75 ? 5.165 6.471 -18.759 1.00 94.06 75 ALA A N 1
ATOM 554 C CA . ALA A 1 75 ? 5.905 7.639 -19.231 1.00 94.06 75 ALA A CA 1
ATOM 555 C C . ALA A 1 75 ? 7.148 7.233 -20.037 1.00 94.06 75 ALA A C 1
ATOM 557 O O . ALA A 1 75 ? 7.366 7.728 -21.141 1.00 94.06 75 ALA A O 1
ATOM 558 N N . VAL A 1 76 ? 7.928 6.285 -19.516 1.00 93.69 76 VAL A N 1
ATOM 559 C CA . VAL A 1 76 ? 9.163 5.799 -20.148 1.00 93.69 76 VAL A CA 1
ATOM 560 C C . VAL A 1 76 ? 8.857 5.076 -21.469 1.00 93.69 76 VAL A C 1
ATOM 562 O O . VAL A 1 76 ? 9.537 5.313 -22.469 1.00 93.69 76 VAL A O 1
ATOM 565 N N . HIS A 1 77 ? 7.762 4.308 -21.519 1.00 92.25 77 HIS A N 1
ATOM 566 C CA . HIS A 1 77 ? 7.251 3.707 -22.754 1.00 92.25 77 HIS A CA 1
ATOM 567 C C . HIS A 1 77 ? 6.849 4.763 -23.799 1.00 92.25 77 HIS A C 1
ATOM 569 O O . HIS A 1 77 ? 7.170 4.624 -24.976 1.00 92.25 77 HIS A O 1
ATOM 575 N N . THR A 1 78 ? 6.190 5.849 -23.380 1.00 93.50 78 THR A N 1
ATOM 576 C CA . THR A 1 78 ? 5.790 6.948 -24.283 1.00 93.50 78 THR A CA 1
ATOM 577 C C . THR A 1 78 ? 6.998 7.690 -24.868 1.00 93.50 78 THR A C 1
ATOM 579 O O . THR A 1 78 ? 6.937 8.181 -25.992 1.00 93.50 78 THR A O 1
AT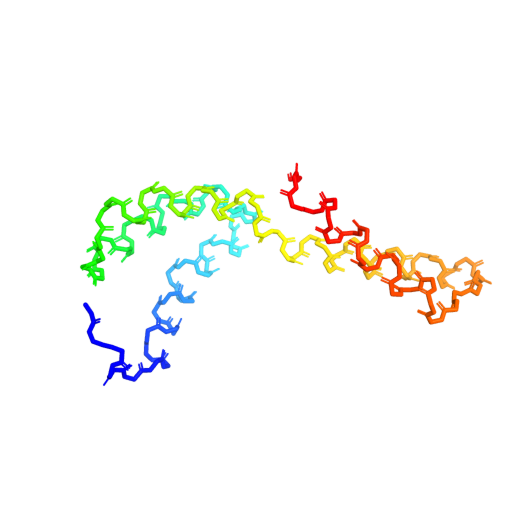OM 582 N N . LEU A 1 79 ? 8.113 7.738 -24.135 1.00 93.88 79 LEU A N 1
ATOM 583 C CA . LEU A 1 79 ? 9.370 8.350 -24.575 1.00 93.88 79 LEU A CA 1
ATOM 584 C C . LEU A 1 79 ? 10.253 7.411 -25.419 1.00 93.88 79 LEU A C 1
ATOM 586 O O . LEU A 1 79 ? 11.335 7.817 -25.838 1.00 93.88 79 LEU A O 1
ATOM 590 N N . GLY A 1 80 ? 9.824 6.168 -25.670 1.00 89.75 80 GLY A N 1
ATOM 591 C CA . GLY A 1 80 ? 10.595 5.190 -26.445 1.00 89.75 80 GLY A CA 1
ATOM 592 C C . GLY A 1 80 ? 11.851 4.676 -25.734 1.00 89.75 80 GLY A C 1
ATOM 593 O O . GLY A 1 80 ? 12.749 4.136 -26.378 1.00 89.75 80 GLY A O 1
ATOM 594 N N . ILE A 1 81 ? 11.935 4.846 -24.415 1.00 91.44 81 ILE A N 1
ATOM 595 C CA . ILE A 1 81 ? 13.053 4.358 -23.610 1.00 91.44 81 ILE A CA 1
ATOM 596 C C . ILE A 1 81 ? 12.784 2.887 -23.278 1.00 91.44 81 ILE A C 1
ATOM 598 O O . ILE A 1 81 ? 11.748 2.538 -22.710 1.00 91.44 81 ILE A O 1
ATOM 602 N N . ALA A 1 82 ? 13.722 2.011 -23.629 1.00 86.75 82 ALA A N 1
ATOM 603 C CA . ALA A 1 82 ? 13.624 0.599 -23.291 1.00 86.75 82 ALA A CA 1
ATOM 604 C C . ALA A 1 82 ? 13.882 0.391 -21.791 1.00 86.75 82 ALA A C 1
ATOM 606 O O . ALA A 1 82 ? 14.909 0.822 -21.269 1.00 86.75 82 ALA A O 1
ATOM 607 N N . VAL A 1 83 ? 12.956 -0.291 -21.115 1.00 87.62 83 VAL A N 1
ATOM 608 C CA . VAL A 1 83 ? 13.124 -0.760 -19.735 1.00 87.62 83 VAL A CA 1
ATOM 609 C C . VAL A 1 83 ? 13.218 -2.273 -19.763 1.00 87.62 83 VAL A C 1
ATOM 611 O O . VAL A 1 83 ? 12.310 -2.960 -20.232 1.00 87.62 83 VAL A O 1
ATOM 614 N N . ASP A 1 84 ? 14.324 -2.794 -19.262 1.00 92.12 84 ASP A N 1
ATOM 615 C CA . ASP A 1 84 ? 14.537 -4.214 -19.051 1.00 92.12 84 ASP A CA 1
ATOM 616 C C . ASP A 1 84 ? 13.799 -4.710 -17.794 1.00 92.12 84 ASP A C 1
ATOM 618 O O . ASP A 1 84 ? 13.528 -3.965 -16.849 1.00 92.12 84 ASP A O 1
ATOM 622 N N . VAL A 1 85 ? 13.466 -6.003 -17.777 1.00 89.75 85 VAL A N 1
ATOM 623 C CA . VAL A 1 85 ? 12.728 -6.636 -16.670 1.00 89.75 85 VAL A CA 1
ATOM 624 C C . VAL A 1 85 ? 13.423 -6.449 -15.305 1.00 89.75 85 VAL A C 1
ATOM 626 O O . VAL A 1 85 ? 12.723 -6.120 -14.345 1.00 89.75 85 VAL A O 1
ATOM 629 N N . PRO A 1 86 ? 14.760 -6.583 -15.173 1.00 92.69 86 PRO A N 1
ATOM 630 C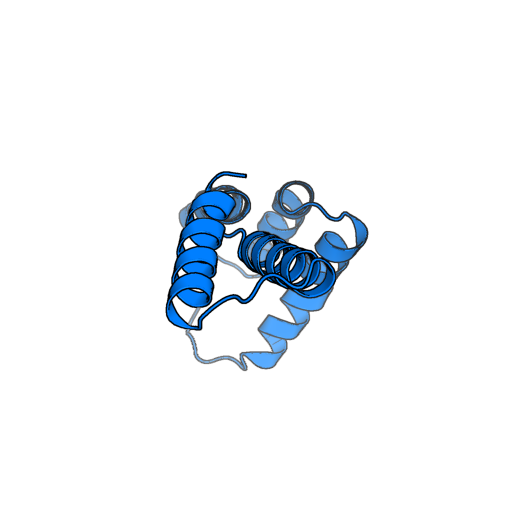 CA . PRO A 1 86 ? 15.464 -6.284 -13.922 1.00 92.69 86 PRO A CA 1
ATOM 631 C C . PRO A 1 86 ? 15.252 -4.849 -13.424 1.00 92.69 86 PRO A C 1
ATOM 633 O O . PRO A 1 86 ? 14.935 -4.652 -12.249 1.00 92.69 86 PRO A O 1
ATOM 636 N N . THR A 1 87 ? 15.360 -3.852 -14.305 1.00 89.44 87 THR A N 1
ATOM 637 C CA . THR A 1 87 ? 15.131 -2.442 -13.952 1.00 89.44 87 THR A CA 1
ATOM 638 C C . THR A 1 87 ? 13.682 -2.175 -13.544 1.00 89.44 87 THR A C 1
ATOM 640 O O . THR A 1 87 ? 13.439 -1.426 -12.597 1.00 89.44 87 THR A O 1
ATOM 643 N N . ALA A 1 88 ? 12.706 -2.827 -14.185 1.00 89.56 88 ALA A N 1
ATOM 644 C CA . ALA A 1 88 ? 11.299 -2.723 -13.790 1.00 89.56 88 ALA A CA 1
ATOM 645 C C . ALA A 1 88 ? 11.036 -3.302 -12.385 1.00 89.56 88 ALA A C 1
ATOM 647 O O . ALA A 1 88 ? 10.283 -2.719 -11.601 1.00 89.56 88 ALA A O 1
ATOM 648 N N . ILE A 1 89 ? 11.687 -4.417 -12.036 1.00 92.75 89 ILE A N 1
ATOM 649 C CA . ILE A 1 89 ? 11.610 -5.003 -10.688 1.00 92.75 89 ILE A CA 1
ATOM 650 C C . ILE A 1 89 ? 12.258 -4.066 -9.663 1.00 92.75 89 ILE A C 1
ATOM 652 O O . ILE A 1 89 ? 11.664 -3.801 -8.617 1.00 92.75 89 ILE A O 1
ATOM 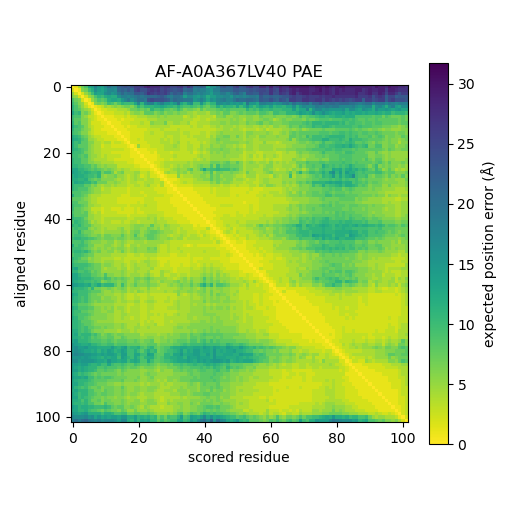656 N N . LEU A 1 90 ? 13.438 -3.519 -9.973 1.00 92.94 90 LEU A N 1
ATOM 657 C CA . LEU A 1 90 ? 14.123 -2.550 -9.117 1.00 92.94 90 LEU A CA 1
ATOM 658 C C . LEU A 1 90 ? 13.238 -1.323 -8.850 1.00 92.94 90 LEU A C 1
ATOM 660 O O . LEU A 1 90 ? 13.057 -0.933 -7.697 1.00 92.94 90 LEU A O 1
ATOM 664 N N . LEU A 1 91 ? 12.641 -0.757 -9.902 1.00 92.38 91 LEU A N 1
ATOM 665 C CA . LEU A 1 91 ? 11.708 0.364 -9.806 1.00 92.38 91 LEU A CA 1
ATOM 666 C C . LEU A 1 91 ? 10.539 0.043 -8.869 1.00 92.38 91 LEU A C 1
ATOM 668 O O . LEU A 1 91 ? 10.200 0.866 -8.025 1.00 92.38 91 LEU A O 1
ATOM 672 N N . SER A 1 92 ? 9.948 -1.149 -8.983 1.00 91.75 92 SER A N 1
ATOM 673 C CA . SER A 1 92 ? 8.831 -1.570 -8.130 1.00 91.75 92 SER A CA 1
ATOM 674 C C . SER A 1 92 ? 9.224 -1.668 -6.651 1.00 91.75 92 SER A C 1
ATOM 676 O O . SER A 1 92 ? 8.471 -1.219 -5.781 1.00 91.75 92 SER A O 1
ATOM 678 N N . VAL A 1 93 ? 10.417 -2.195 -6.351 1.00 92.69 93 VAL A N 1
ATOM 679 C CA . VAL A 1 93 ? 10.941 -2.266 -4.976 1.00 92.69 93 VAL A CA 1
ATOM 680 C C . VAL A 1 93 ? 11.177 -0.864 -4.416 1.00 92.69 93 VAL A C 1
ATOM 682 O O . VAL A 1 93 ? 10.713 -0.554 -3.319 1.00 92.69 93 VAL A O 1
ATOM 685 N N . VAL A 1 94 ? 11.842 0.005 -5.180 1.00 92.38 94 VAL A N 1
ATOM 686 C CA . VAL A 1 94 ? 12.122 1.388 -4.767 1.00 92.38 94 VAL A CA 1
ATOM 687 C C . VAL A 1 94 ? 10.822 2.165 -4.559 1.00 92.38 94 VAL A C 1
ATOM 689 O O . VAL A 1 94 ? 10.649 2.788 -3.515 1.00 92.38 94 VAL A O 1
ATOM 692 N N . ALA A 1 95 ? 9.875 2.074 -5.494 1.00 91.81 95 ALA A N 1
ATOM 693 C CA . ALA A 1 95 ? 8.575 2.730 -5.388 1.00 91.81 95 ALA A CA 1
ATOM 694 C C . ALA A 1 95 ? 7.783 2.253 -4.162 1.00 91.81 95 ALA A C 1
ATOM 696 O O . ALA A 1 95 ? 7.136 3.065 -3.506 1.00 91.81 95 ALA A O 1
ATOM 697 N N . SER A 1 96 ? 7.863 0.963 -3.821 1.00 90.50 96 SER A N 1
ATOM 698 C CA . SER A 1 96 ? 7.221 0.415 -2.622 1.00 90.50 96 SER A CA 1
ATOM 699 C C . SER A 1 96 ? 7.821 0.993 -1.341 1.00 90.50 96 SER A C 1
ATOM 701 O O . SER A 1 96 ? 7.078 1.413 -0.462 1.00 90.50 96 SER A O 1
ATOM 703 N N . ILE A 1 97 ? 9.152 1.087 -1.257 1.00 90.06 97 ILE A N 1
ATOM 704 C CA . ILE A 1 97 ? 9.843 1.685 -0.102 1.00 90.06 97 ILE A CA 1
ATOM 705 C C . ILE A 1 97 ? 9.520 3.180 0.012 1.00 90.06 97 ILE A C 1
ATOM 707 O O . ILE A 1 97 ? 9.226 3.658 1.105 1.00 90.06 97 ILE A O 1
ATOM 711 N N . CYS A 1 98 ? 9.533 3.913 -1.104 1.00 87.75 98 CYS A N 1
ATOM 712 C CA . CYS A 1 98 ? 9.177 5.332 -1.128 1.00 87.75 98 CYS A CA 1
ATOM 713 C C . CYS A 1 98 ? 7.717 5.573 -0.721 1.00 87.75 98 CYS A C 1
ATOM 715 O O . CYS A 1 98 ? 7.430 6.554 -0.040 1.00 87.75 98 CYS A O 1
ATOM 717 N N . ALA A 1 99 ? 6.800 4.683 -1.107 1.00 86.62 99 ALA A N 1
ATOM 718 C CA . ALA A 1 99 ? 5.390 4.800 -0.758 1.00 86.62 99 ALA A CA 1
ATOM 719 C C . ALA A 1 99 ? 5.119 4.588 0.741 1.00 86.62 99 ALA A C 1
ATOM 721 O O . ALA A 1 99 ? 4.171 5.164 1.256 1.00 86.62 99 ALA A O 1
ATOM 722 N N . CYS A 1 100 ? 5.948 3.823 1.459 1.00 83.50 100 CYS A N 1
ATOM 723 C CA . CYS A 1 100 ? 5.778 3.588 2.900 1.00 83.50 100 CYS A CA 1
ATOM 724 C C . CYS A 1 100 ? 5.932 4.845 3.782 1.00 83.50 100 CYS A C 1
ATOM 726 O O . CYS A 1 100 ? 5.702 4.759 4.987 1.00 83.50 100 CYS A O 1
ATOM 728 N N . GLY A 1 101 ? 6.371 5.981 3.227 1.00 71.75 101 GLY A N 1
ATOM 729 C CA . GLY A 1 101 ? 6.582 7.231 3.968 1.00 71.75 101 GLY A CA 1
ATOM 730 C C . GLY A 1 101 ? 5.945 8.472 3.339 1.00 71.75 101 GLY A C 1
ATOM 731 O O . GLY A 1 101 ? 6.286 9.579 3.754 1.00 71.75 101 GLY A O 1
ATOM 732 N N . ALA A 1 102 ? 5.086 8.299 2.333 1.00 62.56 102 ALA A N 1
ATOM 733 C CA . ALA A 1 102 ? 4.406 9.380 1.616 1.00 62.56 102 ALA A CA 1
ATOM 734 C C . ALA A 1 102 ? 2.951 9.527 2.084 1.00 62.56 102 ALA A C 1
ATOM 736 O O . ALA A 1 102 ? 2.450 10.673 2.054 1.00 62.56 102 ALA A O 1
#

Radius of gyration: 17.72 Å; Cα contacts (8 Å, |Δi|>4): 71; chains: 1; bounding box: 35×30×49 Å

Organism: Pseudomonas aeruginosa (NCBI:txid287)